Protein AF-A0A5C1A9V5-F1 (afdb_monomer_lite)

Foldseek 3Di:
DVVVPPPPPDFDFDWFDDDDPDDTDGDTDDDPVDDDDDPVNVPDPPPVVLLVVLLVLVLVVQVVVVAADALVRSQVVCVVVVVVQDSVSNVVSLVVCVVVQQWDDPPPRRHIHGNPDPDPPPPPPPPPPDDDD

Structure (mmCIF, N/CA/C/O backbone):
data_AF-A0A5C1A9V5-F1
#
_entry.id   AF-A0A5C1A9V5-F1
#
loop_
_atom_site.group_PDB
_atom_site.id
_atom_site.type_symbol
_atom_site.label_atom_id
_atom_site.label_alt_id
_atom_site.label_comp_id
_atom_site.label_asym_id
_atom_site.label_entity_id
_atom_site.label_seq_id
_atom_site.pdbx_PDB_ins_code
_atom_site.Cartn_x
_atom_site.Cartn_y
_atom_site.Cartn_z
_atom_site.occupancy
_atom_site.B_iso_or_equiv
_atom_site.auth_seq_id
_atom_site.auth_comp_id
_atom_site.auth_asym_id
_atom_site.auth_atom_id
_atom_site.pdbx_PDB_model_num
ATOM 1 N N . MET A 1 1 ? 16.984 -3.373 -49.150 1.00 44.44 1 MET A N 1
ATOM 2 C CA . MET A 1 1 ? 17.222 -3.243 -47.691 1.00 44.44 1 MET A CA 1
ATOM 3 C C . MET A 1 1 ? 15.982 -3.484 -46.823 1.00 44.44 1 MET A C 1
ATOM 5 O O . MET A 1 1 ? 16.121 -4.151 -45.812 1.00 44.44 1 MET A O 1
ATOM 9 N N . LEU A 1 2 ? 14.775 -3.037 -47.203 1.00 44.12 2 LEU A N 1
ATOM 10 C CA . LEU A 1 2 ? 13.548 -3.182 -46.385 1.00 44.12 2 LEU A CA 1
ATOM 11 C C . LEU A 1 2 ? 13.040 -4.624 -46.148 1.00 44.12 2 LEU A C 1
ATOM 13 O O . LEU A 1 2 ? 12.270 -4.846 -45.222 1.00 44.12 2 LEU A O 1
ATOM 17 N N . ARG A 1 3 ? 13.478 -5.616 -46.938 1.00 44.88 3 ARG A N 1
ATOM 18 C CA . ARG A 1 3 ? 13.058 -7.028 -46.792 1.00 44.88 3 ARG A CA 1
ATOM 19 C C . ARG A 1 3 ? 13.821 -7.827 -45.726 1.00 44.88 3 ARG A C 1
ATOM 21 O O . ARG A 1 3 ? 13.412 -8.933 -45.408 1.00 44.88 3 ARG A O 1
ATOM 28 N N . LEU A 1 4 ? 14.908 -7.289 -45.170 1.00 48.91 4 LEU A N 1
ATOM 29 C CA . LEU A 1 4 ? 15.732 -8.006 -44.182 1.00 48.91 4 LEU A CA 1
ATOM 30 C C . LEU A 1 4 ? 15.215 -7.866 -42.739 1.00 48.91 4 LEU A C 1
ATOM 32 O O . LEU A 1 4 ? 15.639 -8.610 -41.864 1.00 48.91 4 LEU A O 1
ATOM 36 N N . LEU A 1 5 ? 14.282 -6.943 -42.490 1.00 50.50 5 LEU A N 1
ATOM 37 C CA . LEU A 1 5 ? 13.760 -6.651 -41.149 1.00 50.50 5 LEU A CA 1
ATOM 38 C C . LEU A 1 5 ? 12.467 -7.414 -40.817 1.00 50.50 5 LEU A C 1
ATOM 40 O O . LEU A 1 5 ? 12.053 -7.443 -39.663 1.00 50.50 5 LEU A O 1
ATOM 44 N N . SER A 1 6 ? 11.839 -8.056 -41.806 1.00 47.34 6 SER A N 1
ATOM 45 C CA . SER A 1 6 ? 10.556 -8.760 -41.659 1.00 47.34 6 SER A CA 1
ATOM 46 C C . SER A 1 6 ? 10.665 -10.083 -40.890 1.00 47.34 6 SER A C 1
ATOM 48 O O . SER A 1 6 ? 9.653 -10.607 -40.440 1.00 47.34 6 SER A O 1
ATOM 50 N N . GLY A 1 7 ? 11.876 -10.638 -40.772 1.00 44.59 7 GLY A N 1
ATOM 51 C CA . GLY A 1 7 ? 12.131 -11.934 -40.131 1.00 44.59 7 GLY A CA 1
ATOM 52 C C . GLY A 1 7 ? 12.490 -11.858 -38.645 1.00 44.59 7 GLY A C 1
ATOM 53 O O . GLY A 1 7 ? 12.609 -12.893 -37.995 1.00 44.59 7 GLY A O 1
ATOM 54 N N . LEU A 1 8 ? 12.671 -10.658 -38.086 1.00 50.28 8 LEU A N 1
ATOM 55 C CA . LEU A 1 8 ? 13.048 -10.486 -36.683 1.00 50.28 8 LEU A CA 1
ATOM 56 C C . LEU A 1 8 ? 11.784 -10.398 -35.827 1.00 50.28 8 LEU A C 1
ATOM 58 O O . LEU A 1 8 ? 11.279 -9.323 -35.511 1.00 50.28 8 LEU A O 1
ATOM 62 N N . ALA A 1 9 ? 11.256 -11.568 -35.472 1.00 45.00 9 ALA A N 1
ATOM 63 C CA . ALA A 1 9 ? 10.195 -11.718 -34.487 1.00 45.00 9 ALA A CA 1
ATOM 64 C C . ALA A 1 9 ? 10.711 -11.299 -33.098 1.00 45.00 9 ALA A C 1
ATOM 66 O O . ALA A 1 9 ? 11.186 -12.110 -32.309 1.00 45.00 9 ALA A O 1
ATOM 67 N N . GLY A 1 10 ? 10.651 -10.001 -32.813 1.00 54.34 10 GLY A N 1
ATOM 68 C CA . GLY A 1 10 ? 11.041 -9.431 -31.530 1.00 54.34 10 GLY A CA 1
ATOM 69 C C . GLY A 1 10 ? 11.417 -7.965 -31.676 1.00 54.34 10 GLY A C 1
ATOM 70 O O . GLY A 1 10 ? 12.188 -7.602 -32.559 1.00 54.34 10 GLY A O 1
ATOM 71 N N . ALA A 1 11 ? 10.865 -7.114 -30.808 1.00 52.19 11 ALA A N 1
ATOM 72 C CA . ALA A 1 11 ? 11.215 -5.700 -30.740 1.00 52.19 11 ALA A CA 1
ATOM 73 C C . ALA A 1 11 ? 12.696 -5.561 -30.359 1.00 52.19 11 ALA A C 1
ATOM 75 O O . ALA A 1 11 ? 13.049 -5.597 -29.181 1.00 52.19 11 ALA A O 1
ATOM 76 N N . LEU A 1 12 ? 13.571 -5.449 -31.355 1.00 54.59 12 LEU A N 1
ATOM 77 C CA . LEU A 1 12 ? 14.993 -5.235 -31.138 1.00 54.59 12 LEU A CA 1
ATOM 78 C C . LEU A 1 12 ? 15.253 -3.731 -30.997 1.00 54.59 12 LEU A C 1
ATOM 80 O O . LEU A 1 12 ? 14.998 -2.976 -31.937 1.00 54.59 12 LEU A O 1
ATOM 84 N N . PRO A 1 13 ? 15.759 -3.262 -29.843 1.00 52.56 13 PRO A N 1
ATOM 85 C CA . PRO A 1 13 ? 16.211 -1.888 -29.710 1.00 52.56 13 PRO A CA 1
ATOM 86 C C . PRO A 1 13 ? 17.534 -1.734 -30.469 1.00 52.56 13 PRO A C 1
ATOM 88 O O . PRO A 1 13 ? 18.599 -2.089 -29.967 1.00 52.56 13 PRO A O 1
ATOM 91 N N . LEU A 1 14 ? 17.473 -1.210 -31.689 1.00 49.94 14 LEU A N 1
ATOM 92 C CA . LEU A 1 14 ? 18.647 -0.998 -32.529 1.00 49.94 14 LEU A CA 1
ATOM 93 C C . LEU A 1 14 ? 19.318 0.323 -32.126 1.00 49.94 14 LEU A C 1
ATOM 95 O O . LEU A 1 14 ? 18.855 1.390 -32.512 1.00 49.94 14 LEU A O 1
ATOM 99 N N . ARG A 1 15 ? 20.360 0.264 -31.282 1.00 51.84 15 ARG A N 1
ATOM 100 C CA . ARG A 1 15 ? 21.122 1.440 -30.818 1.00 51.84 15 ARG A CA 1
ATOM 101 C C . ARG A 1 15 ? 22.217 1.809 -31.812 1.00 51.84 15 ARG A C 1
ATOM 103 O O . ARG A 1 15 ? 23.056 0.975 -32.123 1.00 51.84 15 ARG A O 1
ATOM 110 N N . VAL A 1 16 ? 22.237 3.069 -32.238 1.00 47.53 16 VAL A N 1
ATOM 111 C CA . VAL A 1 16 ? 23.344 3.661 -32.998 1.00 47.53 16 VAL A CA 1
ATOM 112 C C . VAL A 1 16 ? 24.018 4.697 -32.102 1.00 47.53 16 VAL A C 1
ATOM 114 O O . VAL A 1 16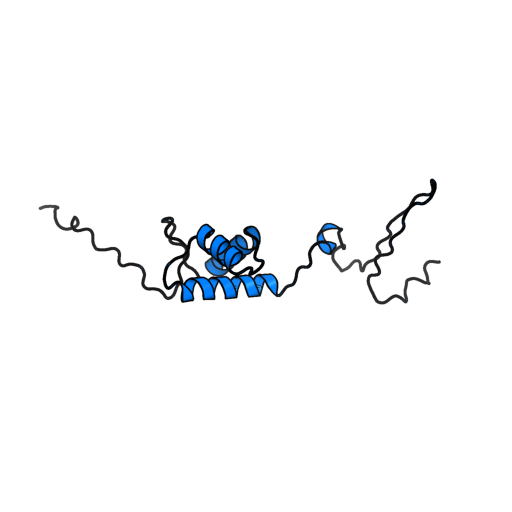 ? 23.331 5.456 -31.415 1.00 47.53 16 VAL A O 1
ATOM 117 N N . THR A 1 17 ? 25.348 4.713 -32.089 1.00 48.00 17 THR A N 1
ATOM 118 C CA . THR A 1 17 ? 26.197 5.680 -31.373 1.00 48.00 17 THR A CA 1
ATOM 119 C C . THR A 1 17 ? 27.173 6.327 -32.349 1.00 48.00 17 THR A C 1
ATOM 121 O O . THR A 1 17 ? 27.632 5.661 -33.273 1.00 48.00 17 THR A O 1
ATOM 124 N N . ASP A 1 18 ? 27.426 7.624 -32.163 1.00 43.53 18 ASP A N 1
ATOM 125 C CA . ASP A 1 18 ? 28.235 8.473 -33.049 1.00 43.53 18 ASP A CA 1
ATOM 126 C C . ASP A 1 18 ? 29.714 8.292 -32.695 1.00 43.53 18 ASP A C 1
ATOM 128 O O . ASP A 1 18 ? 30.065 8.229 -31.514 1.00 43.53 18 ASP A O 1
ATOM 132 N N .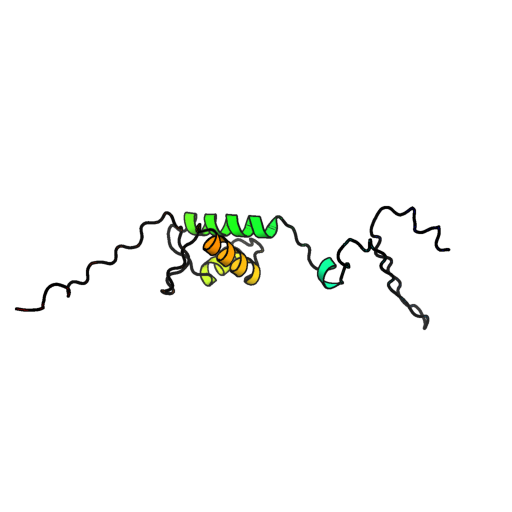 ALA A 1 19 ? 30.556 8.187 -33.716 1.00 48.78 19 ALA A N 1
ATOM 133 C CA . ALA A 1 19 ? 32.003 8.237 -33.609 1.00 48.78 19 ALA A CA 1
ATOM 134 C C . ALA A 1 19 ? 32.503 9.161 -34.727 1.00 48.78 19 ALA A C 1
ATOM 136 O O . ALA A 1 19 ? 32.281 8.891 -35.909 1.00 48.78 19 ALA A O 1
ATOM 137 N N . ASP A 1 20 ? 33.164 10.248 -34.330 1.00 50.19 20 ASP A N 1
ATOM 138 C CA . ASP A 1 20 ? 33.877 11.180 -35.209 1.00 50.19 20 ASP A CA 1
ATOM 139 C C . ASP A 1 20 ? 33.025 11.883 -36.287 1.00 50.19 20 ASP A C 1
ATOM 141 O O . ASP A 1 20 ? 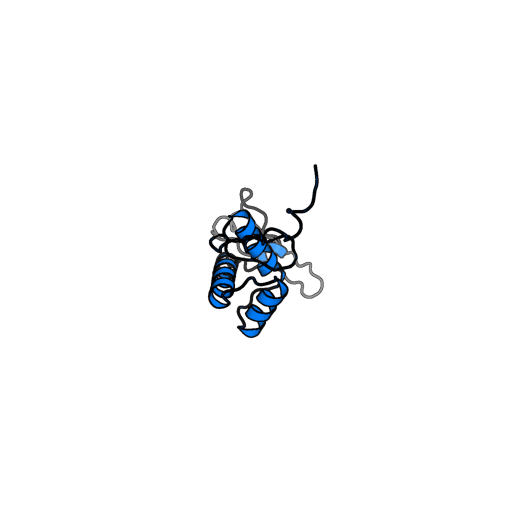33.363 11.902 -37.473 1.00 50.19 20 ASP A O 1
ATOM 145 N N . GLY A 1 21 ? 31.928 12.527 -35.870 1.00 57.25 21 GLY A N 1
ATOM 146 C CA . GLY A 1 21 ? 31.210 13.506 -36.698 1.00 57.25 21 GLY A CA 1
ATOM 147 C C . GLY A 1 21 ? 30.239 12.897 -37.712 1.00 57.25 21 GLY A C 1
ATOM 148 O O . GLY A 1 21 ? 29.956 13.513 -38.743 1.00 57.25 21 GLY A O 1
ATOM 149 N N . LYS A 1 22 ? 29.713 11.697 -37.437 1.00 57.62 22 LYS A N 1
ATOM 150 C CA . LYS A 1 22 ? 28.734 11.008 -38.287 1.00 57.62 22 LYS A CA 1
ATOM 151 C C . LYS A 1 22 ? 27.521 10.606 -37.451 1.00 57.62 22 LYS A C 1
ATOM 153 O O . LYS A 1 22 ? 27.573 9.682 -36.649 1.00 57.62 22 LYS A O 1
ATOM 158 N N . LEU A 1 23 ? 26.407 11.294 -37.708 1.00 52.28 23 LEU A N 1
ATOM 159 C CA . LEU A 1 23 ? 25.110 11.152 -37.040 1.00 52.28 23 LEU A CA 1
ATOM 160 C C . LEU A 1 23 ? 24.780 9.711 -36.616 1.00 52.28 23 LEU A C 1
ATOM 162 O O . LEU A 1 23 ? 24.640 8.813 -37.449 1.00 52.28 23 LEU A O 1
ATOM 166 N N . ALA A 1 24 ? 24.503 9.534 -35.328 1.00 56.97 24 ALA A N 1
ATOM 167 C CA . ALA A 1 24 ? 23.900 8.319 -34.812 1.00 56.97 24 ALA A CA 1
ATOM 168 C C . ALA A 1 24 ? 22.398 8.476 -34.581 1.00 56.97 24 ALA A C 1
ATOM 170 O O . ALA A 1 24 ? 21.958 9.342 -33.827 1.00 56.97 24 ALA A O 1
ATOM 171 N N . CYS A 1 25 ? 21.601 7.612 -35.211 1.00 49.34 25 CYS A N 1
ATOM 172 C CA . CYS A 1 25 ? 20.145 7.612 -35.090 1.00 49.34 25 CYS A CA 1
ATOM 173 C C . CYS A 1 25 ? 19.624 6.311 -34.459 1.00 49.34 25 CYS A C 1
ATOM 175 O O . CYS A 1 25 ? 19.885 5.215 -34.939 1.00 49.34 25 CYS A O 1
ATOM 177 N N . LEU A 1 26 ? 18.841 6.426 -33.382 1.00 59.31 26 LEU A N 1
ATOM 178 C CA . LEU A 1 26 ? 18.115 5.298 -32.795 1.00 59.31 26 LEU A CA 1
ATOM 179 C C . LEU A 1 26 ? 16.824 5.060 -33.592 1.00 59.31 26 LEU A C 1
ATOM 181 O O . LEU A 1 26 ? 15.853 5.796 -33.415 1.00 59.31 26 LEU A O 1
ATOM 185 N N . ILE A 1 27 ? 16.789 4.021 -34.428 1.00 67.06 27 ILE A N 1
ATOM 186 C CA . ILE A 1 27 ? 15.569 3.619 -35.142 1.00 67.06 27 ILE A CA 1
ATOM 187 C C . ILE A 1 27 ? 14.897 2.497 -34.355 1.00 67.06 27 ILE A C 1
ATOM 189 O O . ILE A 1 27 ? 15.405 1.382 -34.261 1.00 67.06 27 ILE A O 1
ATOM 193 N N . GLN A 1 28 ? 13.736 2.802 -33.781 1.00 65.25 28 GLN A N 1
ATOM 194 C CA . GLN A 1 28 ? 12.880 1.813 -33.137 1.00 65.25 28 GLN A CA 1
ATOM 195 C C . GLN A 1 28 ? 11.762 1.435 -34.104 1.00 65.25 28 GLN A C 1
ATOM 197 O O . GLN A 1 28 ? 11.051 2.305 -34.598 1.00 65.25 28 GLN A O 1
ATOM 202 N N . VAL A 1 29 ? 11.608 0.138 -34.359 1.00 71.88 29 VAL A N 1
ATOM 203 C CA . VAL A 1 29 ? 10.511 -0.414 -35.160 1.00 71.88 29 VAL A CA 1
ATOM 204 C C . VAL A 1 29 ? 9.619 -1.223 -34.227 1.00 71.88 29 VAL A C 1
ATOM 206 O O . VAL A 1 29 ? 10.107 -2.070 -33.478 1.00 71.88 29 VAL A O 1
ATOM 209 N N . TRP A 1 30 ? 8.317 -0.952 -34.241 1.00 72.00 30 TRP A N 1
ATOM 210 C CA . TRP A 1 30 ? 7.327 -1.701 -33.471 1.00 72.00 30 TRP A CA 1
ATOM 211 C C . TRP A 1 30 ? 6.012 -1.816 -34.249 1.00 72.00 30 TRP A C 1
ATOM 213 O O . TRP A 1 30 ? 5.775 -1.098 -35.218 1.00 72.00 30 TRP A O 1
ATOM 223 N N . ASP A 1 31 ? 5.170 -2.749 -33.817 1.00 70.31 31 ASP A N 1
ATOM 224 C CA . ASP A 1 31 ? 3.839 -2.991 -34.375 1.00 70.31 31 ASP A CA 1
ATOM 225 C C . ASP A 1 31 ? 2.911 -1.786 -34.134 1.00 70.31 31 ASP A C 1
ATOM 227 O O . ASP A 1 31 ? 2.752 -1.353 -32.992 1.00 70.31 31 ASP A O 1
ATOM 231 N N . ALA A 1 32 ? 2.268 -1.272 -35.188 1.00 71.81 32 ALA A N 1
ATOM 232 C CA . ALA A 1 32 ? 1.389 -0.100 -35.128 1.00 71.81 32 ALA A CA 1
ATOM 233 C C . ALA A 1 32 ? 0.161 -0.283 -34.217 1.00 71.81 32 ALA A C 1
ATOM 235 O O . ALA A 1 32 ? -0.391 0.696 -33.719 1.00 71.81 32 ALA A O 1
ATOM 236 N N . THR A 1 33 ? -0.256 -1.526 -33.967 1.00 76.25 33 THR A N 1
ATOM 237 C CA . THR A 1 33 ? -1.356 -1.850 -33.045 1.00 76.25 33 THR A CA 1
ATOM 238 C C . THR A 1 33 ? -0.927 -1.817 -31.576 1.00 76.25 33 THR A C 1
ATOM 240 O O . THR A 1 33 ? -1.767 -1.861 -30.676 1.00 76.25 33 THR A O 1
ATOM 243 N N . ARG A 1 34 ? 0.383 -1.731 -31.307 1.00 62.41 34 ARG A N 1
ATOM 244 C CA . ARG A 1 34 ? 0.955 -1.722 -29.960 1.00 62.41 34 ARG A CA 1
ATOM 245 C C . ARG A 1 34 ? 1.404 -0.313 -29.567 1.00 62.41 34 ARG A C 1
ATOM 247 O O . ARG A 1 34 ? 1.881 0.455 -30.402 1.00 62.41 34 ARG A O 1
ATOM 254 N N . PRO A 1 35 ? 1.294 0.045 -28.276 1.00 65.44 35 PRO A N 1
ATOM 255 C CA . PRO A 1 35 ? 1.738 1.347 -27.802 1.00 65.44 35 PRO A CA 1
ATOM 256 C C . PRO A 1 35 ? 3.247 1.524 -28.013 1.00 65.44 35 PRO A C 1
ATOM 258 O O . PRO A 1 35 ? 4.035 0.623 -27.723 1.00 65.44 35 PRO A O 1
ATOM 261 N N . MET A 1 36 ? 3.635 2.715 -28.475 1.00 71.50 36 MET A N 1
ATOM 262 C CA . MET A 1 36 ? 5.026 3.078 -28.745 1.00 71.50 36 MET A CA 1
ATOM 263 C C . MET A 1 36 ? 5.926 2.858 -27.514 1.00 71.50 36 MET A C 1
ATOM 265 O O . MET A 1 36 ? 5.624 3.384 -26.433 1.00 71.50 36 MET A O 1
ATOM 269 N N . PRO A 1 37 ? 7.059 2.143 -27.655 1.00 65.19 37 PRO A N 1
ATOM 270 C CA . PRO A 1 37 ? 8.046 2.005 -26.597 1.00 65.19 37 PRO A CA 1
ATOM 271 C C . PRO A 1 37 ? 8.779 3.339 -26.400 1.00 65.19 37 PRO A C 1
ATOM 273 O O . PRO A 1 37 ? 9.739 3.678 -27.084 1.00 65.19 37 PRO A O 1
ATOM 276 N N . THR A 1 38 ? 8.306 4.143 -25.451 1.00 65.88 38 THR A N 1
ATOM 277 C CA . THR A 1 38 ? 8.984 5.379 -25.046 1.00 65.88 38 THR A CA 1
ATOM 278 C C . THR A 1 38 ? 10.138 5.076 -24.086 1.00 65.88 38 THR A C 1
ATOM 280 O O . THR A 1 38 ? 10.099 4.111 -23.319 1.00 65.88 38 THR A O 1
ATOM 283 N N . ALA A 1 39 ? 11.169 5.928 -24.054 1.00 56.31 39 ALA A N 1
ATOM 284 C CA . ALA A 1 39 ? 12.306 5.777 -23.132 1.00 56.31 39 ALA A CA 1
ATOM 285 C C . ALA A 1 39 ? 11.878 5.711 -21.646 1.00 56.31 39 ALA A C 1
ATOM 287 O O . ALA A 1 39 ? 12.534 5.073 -20.821 1.00 56.31 39 ALA A O 1
ATOM 288 N N . SER A 1 40 ? 10.744 6.326 -21.302 1.00 52.44 40 SER A N 1
ATOM 289 C CA . SER A 1 40 ? 10.116 6.265 -19.979 1.00 52.44 40 SER A CA 1
ATOM 290 C C . SER A 1 40 ? 9.377 4.945 -19.705 1.00 52.44 40 SER A C 1
ATOM 292 O O . SER A 1 40 ? 9.228 4.572 -18.538 1.00 52.44 40 SER A O 1
ATOM 294 N N . ALA A 1 41 ? 8.961 4.206 -20.739 1.00 53.62 41 ALA A N 1
ATOM 295 C CA . ALA A 1 41 ? 8.434 2.848 -20.616 1.00 53.62 41 ALA A CA 1
ATOM 296 C C . ALA A 1 41 ? 9.553 1.820 -20.375 1.00 53.62 41 ALA A C 1
ATOM 298 O O . ALA A 1 41 ? 9.394 0.961 -19.513 1.00 53.62 41 ALA A O 1
ATOM 299 N N . ALA A 1 42 ? 10.703 1.960 -21.047 1.00 52.69 42 ALA A N 1
ATOM 300 C CA . ALA A 1 42 ? 11.845 1.048 -20.906 1.00 52.69 42 ALA A CA 1
ATOM 301 C C . ALA A 1 42 ? 12.582 1.172 -19.555 1.00 52.69 42 ALA A C 1
ATOM 303 O O . ALA A 1 42 ? 13.104 0.188 -19.040 1.00 52.69 42 ALA A O 1
ATOM 304 N N . ARG A 1 43 ? 12.602 2.366 -18.937 1.00 50.91 43 ARG A N 1
ATOM 305 C CA . ARG A 1 43 ? 13.211 2.582 -17.604 1.00 50.91 43 ARG A CA 1
ATOM 306 C C . ARG A 1 43 ? 12.335 2.153 -16.431 1.00 50.91 43 ARG A C 1
ATOM 308 O O . ARG A 1 43 ? 12.783 2.204 -15.289 1.00 50.91 43 ARG A O 1
ATOM 315 N N . ARG A 1 44 ? 11.085 1.758 -16.674 1.00 50.44 44 ARG A N 1
ATOM 316 C CA . ARG A 1 44 ? 10.273 1.105 -15.652 1.00 50.44 44 ARG A CA 1
ATOM 317 C C . ARG A 1 44 ? 10.392 -0.397 -15.863 1.00 50.44 44 ARG A C 1
ATOM 319 O O . ARG A 1 44 ? 9.646 -0.923 -16.688 1.00 50.44 44 ARG A O 1
ATOM 326 N N . PRO A 1 45 ? 11.176 -1.123 -15.050 1.00 49.06 45 PRO A N 1
ATOM 327 C CA . PRO A 1 45 ? 10.737 -2.450 -14.671 1.00 49.06 45 PRO A CA 1
ATOM 328 C C . PRO A 1 45 ? 9.412 -2.247 -13.925 1.00 49.06 45 PRO A C 1
ATOM 330 O O . PRO A 1 45 ? 9.356 -2.077 -12.710 1.00 49.06 45 PRO A O 1
ATOM 333 N N . ARG A 1 46 ? 8.300 -2.174 -14.666 1.00 50.62 46 ARG A N 1
ATOM 334 C CA . ARG A 1 46 ? 7.005 -2.517 -14.099 1.00 50.62 46 ARG A CA 1
ATOM 335 C C . ARG A 1 46 ? 7.109 -4.010 -13.868 1.00 50.62 46 ARG A C 1
ATOM 337 O O . ARG A 1 46 ? 6.727 -4.773 -14.737 1.00 50.62 46 ARG A O 1
ATOM 344 N N . SER A 1 47 ? 7.660 -4.417 -12.733 1.00 49.81 47 SER A N 1
ATOM 345 C CA . SER A 1 47 ? 7.411 -5.753 -12.222 1.00 49.81 47 SER A CA 1
ATOM 346 C C . SER A 1 47 ? 5.935 -5.752 -11.825 1.00 49.81 47 SER A C 1
ATOM 348 O O . SER A 1 47 ? 5.598 -5.112 -10.823 1.00 49.81 47 SER A O 1
ATOM 350 N N . PRO A 1 48 ? 5.020 -6.381 -12.591 1.00 47.38 48 PRO A N 1
ATOM 351 C CA . PRO A 1 48 ? 3.602 -6.420 -12.231 1.00 47.38 48 PRO A CA 1
ATOM 352 C C . PRO A 1 48 ? 3.383 -6.995 -10.817 1.00 47.38 48 PRO A C 1
ATOM 354 O O . PRO A 1 48 ? 2.416 -6.630 -10.152 1.00 47.38 48 PRO A O 1
ATOM 357 N N . GLY A 1 49 ? 4.340 -7.779 -10.304 1.00 53.50 49 GLY A N 1
ATOM 358 C CA . GLY A 1 49 ? 4.349 -8.306 -8.939 1.00 53.50 49 GLY A CA 1
ATOM 359 C C . GLY A 1 49 ? 4.662 -7.301 -7.821 1.00 53.50 49 GLY A C 1
ATOM 360 O O . GLY A 1 49 ? 4.212 -7.513 -6.701 1.00 53.50 49 GLY A O 1
ATOM 361 N N . GLN A 1 50 ? 5.352 -6.179 -8.073 1.00 62.06 50 GLN A N 1
ATOM 362 C CA . GLN A 1 50 ? 5.733 -5.262 -6.980 1.00 62.06 50 GLN A CA 1
ATOM 363 C C . GLN A 1 50 ? 4.532 -4.528 -6.370 1.00 62.06 50 GLN A C 1
ATOM 365 O O . GLN A 1 50 ? 4.508 -4.263 -5.170 1.00 62.06 50 GLN A O 1
ATOM 370 N N . ARG A 1 51 ? 3.507 -4.218 -7.175 1.00 61.28 51 ARG A N 1
ATOM 371 C CA . ARG A 1 51 ? 2.293 -3.549 -6.676 1.00 61.28 51 ARG A CA 1
ATOM 372 C C . ARG A 1 51 ? 1.389 -4.510 -5.906 1.00 61.28 51 ARG A C 1
ATOM 374 O O . ARG A 1 51 ? 0.843 -4.108 -4.885 1.00 61.28 51 ARG A O 1
ATOM 381 N N . ALA A 1 52 ? 1.232 -5.743 -6.389 1.00 66.88 52 ALA A N 1
ATOM 382 C CA . ALA A 1 52 ? 0.495 -6.783 -5.673 1.00 66.88 52 ALA A CA 1
ATOM 383 C C . ALA A 1 52 ? 1.195 -7.135 -4.349 1.00 66.88 52 ALA A C 1
ATOM 385 O O . ALA A 1 52 ? 0.538 -7.158 -3.312 1.00 66.88 52 ALA A O 1
ATOM 386 N N . GLY A 1 53 ? 2.530 -7.259 -4.368 1.00 82.19 53 GLY A N 1
ATOM 387 C CA . GLY A 1 53 ? 3.347 -7.438 -3.165 1.00 82.19 53 GLY A CA 1
ATOM 388 C C . GLY A 1 53 ? 3.158 -6.303 -2.158 1.00 82.19 53 GLY A C 1
ATOM 389 O O . GLY A 1 53 ? 2.832 -6.559 -1.008 1.00 82.19 53 GLY A O 1
ATOM 390 N N . CYS A 1 54 ? 3.209 -5.043 -2.610 1.00 86.75 54 CYS A N 1
ATOM 391 C CA . CYS A 1 54 ? 3.013 -3.887 -1.728 1.00 86.75 54 CYS A CA 1
ATOM 392 C C . CYS A 1 54 ? 1.639 -3.880 -1.034 1.00 86.75 54 CYS A C 1
ATOM 394 O O . CYS A 1 54 ? 1.550 -3.503 0.130 1.00 86.75 54 CYS A O 1
ATOM 396 N N . LYS A 1 55 ? 0.562 -4.305 -1.712 1.00 89.75 55 LYS A N 1
ATOM 397 C CA . LYS A 1 55 ? -0.765 -4.414 -1.079 1.00 89.75 55 LYS A CA 1
ATOM 398 C C . LYS A 1 55 ? -0.784 -5.479 0.016 1.00 89.75 55 LYS A C 1
ATOM 400 O O . LYS A 1 55 ? -1.237 -5.188 1.120 1.00 89.75 55 LYS A O 1
ATOM 405 N N . GLY A 1 56 ? -0.269 -6.673 -0.283 1.00 89.19 56 GLY A N 1
ATOM 406 C CA . GLY A 1 56 ? -0.174 -7.767 0.686 1.00 89.19 56 GLY A CA 1
ATOM 407 C C . GLY A 1 56 ? 0.664 -7.377 1.902 1.00 89.19 56 GLY A C 1
ATOM 408 O O . GLY A 1 56 ? 0.218 -7.547 3.033 1.00 89.19 56 GLY A O 1
ATOM 40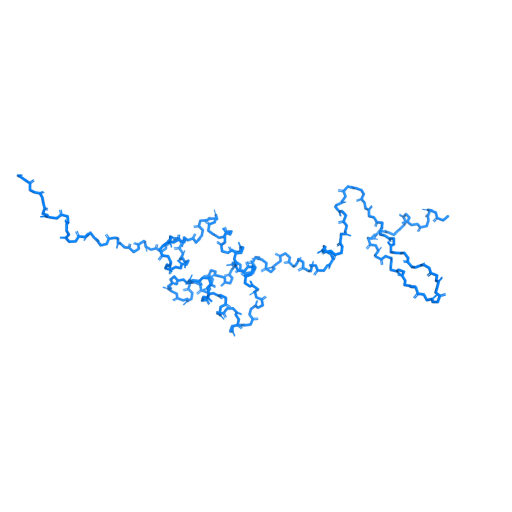9 N N . ASP A 1 57 ? 1.812 -6.741 1.668 1.00 90.12 57 ASP A N 1
ATOM 410 C CA . ASP A 1 57 ? 2.694 -6.255 2.729 1.00 90.12 57 ASP A CA 1
ATOM 411 C C . ASP A 1 57 ? 2.019 -5.207 3.621 1.00 90.12 57 ASP A C 1
ATOM 413 O O . ASP A 1 57 ? 2.261 -5.183 4.825 1.00 90.12 57 ASP A O 1
ATOM 417 N N . ILE A 1 58 ? 1.173 -4.332 3.060 1.00 91.00 58 ILE A N 1
ATOM 418 C CA . ILE A 1 58 ? 0.434 -3.331 3.847 1.00 91.00 58 ILE A CA 1
ATOM 419 C C . ILE A 1 58 ? -0.588 -4.016 4.751 1.00 91.00 58 ILE A C 1
ATOM 421 O O . ILE A 1 58 ? -0.692 -3.661 5.924 1.00 91.00 58 ILE A O 1
ATOM 425 N N . LEU A 1 59 ? -1.340 -4.983 4.222 1.00 91.81 59 LEU A N 1
ATOM 426 C CA . LEU A 1 59 ? -2.332 -5.717 5.006 1.00 91.81 59 LEU A CA 1
ATOM 427 C C . LEU A 1 59 ? -1.665 -6.528 6.117 1.00 91.81 59 LEU A C 1
ATOM 429 O O . LEU A 1 59 ? -2.140 -6.485 7.248 1.00 91.81 59 LEU A O 1
ATOM 433 N N . ALA A 1 60 ? -0.553 -7.205 5.816 1.00 90.69 60 ALA A N 1
ATOM 434 C CA . ALA A 1 60 ? 0.252 -7.907 6.811 1.00 90.69 60 ALA A CA 1
ATOM 435 C C . ALA A 1 60 ? 0.742 -6.941 7.898 1.00 90.69 60 ALA A C 1
ATOM 437 O O . ALA A 1 60 ? 0.438 -7.141 9.064 1.00 90.69 60 ALA A O 1
ATOM 438 N N . ALA A 1 61 ? 1.356 -5.815 7.521 1.00 90.69 61 ALA A N 1
ATOM 439 C CA . ALA A 1 61 ? 1.854 -4.836 8.486 1.00 90.69 61 ALA A CA 1
ATOM 440 C C . ALA A 1 61 ? 0.755 -4.261 9.399 1.00 90.69 61 ALA A C 1
ATOM 442 O O . ALA A 1 61 ? 0.999 -4.023 10.580 1.00 90.69 61 ALA A O 1
ATOM 443 N N . ILE A 1 62 ? -0.454 -4.016 8.878 1.00 90.38 62 ILE A N 1
ATOM 444 C CA . ILE A 1 62 ? -1.577 -3.521 9.692 1.00 90.38 62 ILE A CA 1
ATOM 445 C C . ILE A 1 62 ? -2.124 -4.629 10.605 1.00 90.38 62 ILE A C 1
ATOM 447 O O . ILE A 1 62 ? -2.441 -4.342 11.761 1.00 90.38 62 ILE A O 1
ATOM 451 N N . ARG A 1 63 ? -2.209 -5.877 10.122 1.00 89.81 63 ARG A N 1
ATOM 452 C CA . ARG A 1 63 ? -2.613 -7.038 10.934 1.00 89.81 63 ARG A CA 1
ATOM 453 C C . ARG A 1 63 ? -1.624 -7.294 12.064 1.00 89.81 63 ARG A C 1
ATOM 455 O O . ARG A 1 63 ? -2.041 -7.334 13.216 1.00 89.81 63 ARG A O 1
ATOM 462 N N . ASP A 1 64 ? -0.338 -7.367 11.743 1.00 90.12 64 ASP A N 1
ATOM 463 C CA . ASP A 1 64 ? 0.744 -7.626 12.694 1.00 90.12 64 ASP A CA 1
ATOM 464 C C . ASP A 1 64 ? 0.841 -6.519 13.747 1.00 90.12 64 ASP A C 1
ATOM 466 O O . ASP A 1 64 ? 1.078 -6.778 14.925 1.00 90.12 64 ASP A O 1
ATOM 470 N N . ALA A 1 65 ? 0.604 -5.264 13.350 1.00 88.62 65 ALA A N 1
ATOM 471 C CA . ALA A 1 65 ? 0.585 -4.150 14.286 1.00 88.62 65 ALA A CA 1
ATOM 472 C C . ALA A 1 65 ? -0.638 -4.157 15.219 1.00 88.62 65 ALA A C 1
ATOM 474 O O . ALA A 1 65 ? -0.605 -3.465 16.240 1.00 88.62 65 ALA A O 1
ATOM 475 N N . GLY A 1 66 ? -1.731 -4.841 14.853 1.00 86.12 66 GLY A N 1
ATOM 476 C CA . GLY A 1 66 ? -2.981 -4.895 15.623 1.00 86.12 66 GLY A CA 1
ATOM 477 C C . GLY A 1 66 ? -3.638 -3.530 15.878 1.00 86.12 66 GLY A C 1
ATOM 478 O O . GLY A 1 66 ? -4.534 -3.411 16.710 1.00 86.12 66 GLY A O 1
ATOM 479 N N . ARG A 1 67 ? -3.180 -2.470 15.199 1.00 87.06 67 ARG A N 1
ATOM 480 C CA . ARG A 1 67 ? -3.653 -1.092 15.374 1.00 87.06 67 ARG A CA 1
ATOM 481 C C . ARG A 1 67 ? -3.621 -0.309 14.061 1.00 87.06 67 ARG A C 1
ATOM 483 O O . ARG A 1 67 ? -2.856 -0.659 13.162 1.00 87.06 67 ARG A O 1
ATOM 490 N N . PRO A 1 68 ? -4.406 0.777 13.940 1.00 89.88 68 PRO A N 1
ATOM 491 C CA . PRO A 1 68 ? -4.376 1.614 12.750 1.00 89.88 68 PRO A CA 1
ATOM 492 C C . PRO A 1 68 ? -2.983 2.212 12.521 1.00 89.88 68 PRO A C 1
ATOM 494 O O . PRO A 1 68 ? -2.350 2.701 13.460 1.00 89.88 68 PRO A O 1
ATOM 497 N N . LEU A 1 69 ? -2.516 2.207 11.270 1.00 90.31 69 LEU A N 1
ATOM 498 C CA . LEU A 1 69 ? -1.208 2.752 10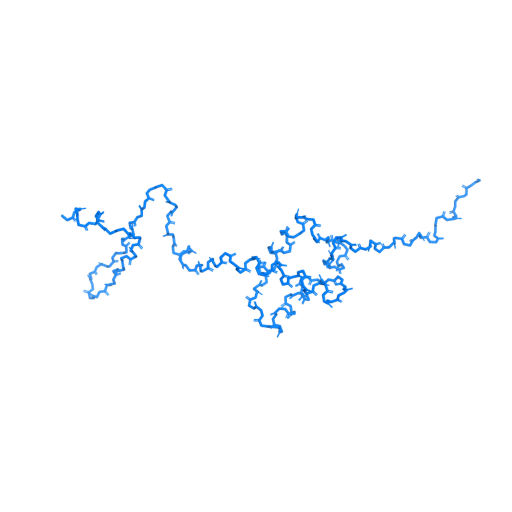.898 1.00 90.31 69 LEU A CA 1
ATOM 499 C C . LEU A 1 69 ? -1.343 3.914 9.919 1.00 90.31 69 LEU A C 1
ATOM 501 O O . LEU A 1 69 ? -2.051 3.862 8.917 1.00 90.31 69 LEU A O 1
ATOM 505 N N . THR A 1 70 ? -0.606 4.988 10.171 1.00 91.12 70 THR A N 1
ATOM 506 C CA . THR A 1 70 ? -0.500 6.112 9.238 1.00 91.12 70 THR A CA 1
ATOM 507 C C . THR A 1 70 ? 0.418 5.769 8.066 1.00 91.12 70 THR A C 1
ATOM 509 O O . THR A 1 70 ? 1.338 4.960 8.179 1.00 91.12 70 THR A O 1
ATOM 512 N N . ARG A 1 71 ? 0.258 6.479 6.940 1.00 90.44 71 ARG A N 1
ATOM 513 C CA . ARG A 1 71 ? 1.161 6.342 5.782 1.00 90.44 71 ARG A CA 1
ATOM 514 C C . ARG A 1 71 ? 2.636 6.509 6.168 1.00 90.44 71 ARG A C 1
ATOM 516 O O . ARG A 1 71 ? 3.480 5.801 5.636 1.00 90.44 71 ARG A O 1
ATOM 523 N N . LYS A 1 72 ? 2.954 7.433 7.084 1.00 89.81 72 LYS A N 1
ATOM 524 C CA . LYS A 1 72 ? 4.333 7.657 7.548 1.00 89.81 72 LYS A CA 1
ATOM 525 C C . LYS A 1 72 ? 4.875 6.446 8.311 1.00 89.81 72 LYS A C 1
ATOM 527 O O . LYS A 1 72 ? 6.013 6.061 8.074 1.00 89.81 72 LYS A O 1
ATOM 532 N N . GLN A 1 73 ? 4.063 5.840 9.178 1.00 91.56 73 GLN A N 1
ATOM 533 C CA . GLN A 1 73 ? 4.445 4.634 9.918 1.00 91.56 73 GLN A CA 1
ATOM 534 C C . GLN A 1 73 ? 4.659 3.444 8.982 1.00 91.56 73 GLN A C 1
ATOM 536 O O . GLN A 1 73 ? 5.674 2.776 9.106 1.00 91.56 73 GLN A O 1
ATOM 541 N N . ILE A 1 74 ? 3.777 3.244 7.999 1.00 90.31 74 ILE A N 1
ATOM 542 C CA . ILE A 1 74 ? 3.914 2.165 7.005 1.00 90.31 74 ILE A CA 1
ATOM 543 C C . ILE A 1 74 ? 5.195 2.343 6.178 1.00 90.31 74 ILE A C 1
ATOM 545 O O . ILE A 1 74 ? 5.964 1.405 6.004 1.00 90.31 74 ILE A O 1
ATOM 549 N N . VAL A 1 75 ? 5.468 3.563 5.701 1.00 90.25 75 VAL A N 1
ATOM 550 C CA . VAL A 1 75 ? 6.698 3.856 4.945 1.00 90.25 75 VAL A CA 1
ATOM 551 C C . VAL A 1 75 ? 7.948 3.652 5.804 1.00 90.25 75 VAL A C 1
ATOM 553 O O . VAL A 1 75 ? 8.947 3.147 5.299 1.00 90.25 75 VAL A O 1
ATOM 556 N N . LYS A 1 76 ? 7.905 4.031 7.088 1.00 91.56 76 LYS A N 1
ATOM 557 C CA . LYS A 1 76 ? 9.011 3.789 8.022 1.00 91.56 76 LYS A CA 1
ATOM 558 C C . LYS A 1 76 ? 9.236 2.287 8.226 1.00 91.56 76 LYS A C 1
ATOM 560 O O . LYS A 1 76 ? 10.352 1.829 8.035 1.00 91.56 76 LYS A O 1
ATOM 565 N N . LEU A 1 77 ? 8.176 1.531 8.501 1.00 89.31 77 LEU A N 1
ATOM 566 C CA . LEU A 1 77 ? 8.226 0.083 8.705 1.00 89.31 77 LEU A CA 1
ATOM 567 C C . LEU A 1 77 ? 8.809 -0.642 7.481 1.00 89.31 77 LEU A C 1
ATOM 569 O O . LEU A 1 77 ? 9.741 -1.422 7.615 1.00 89.31 77 LEU A O 1
ATOM 573 N N . PHE A 1 78 ? 8.379 -0.297 6.265 1.00 90.38 78 PHE A N 1
ATOM 574 C CA . PHE A 1 78 ? 8.942 -0.892 5.044 1.00 90.38 78 PHE A CA 1
ATOM 575 C C . PHE A 1 78 ? 10.386 -0.488 4.755 1.00 90.38 78 PHE A C 1
ATOM 577 O O . PHE A 1 78 ? 11.113 -1.243 4.105 1.00 90.38 78 PHE A O 1
ATOM 584 N N . ARG A 1 79 ? 10.809 0.695 5.207 1.00 87.69 79 ARG A N 1
ATOM 585 C CA . ARG A 1 79 ? 12.212 1.105 5.134 1.00 87.69 79 ARG A CA 1
ATOM 586 C C . ARG A 1 79 ? 13.062 0.282 6.100 1.00 87.69 79 ARG A C 1
ATOM 588 O O . ARG A 1 79 ? 14.114 -0.201 5.688 1.00 87.69 79 ARG A O 1
ATOM 595 N N . ASP A 1 80 ? 12.593 0.117 7.333 1.00 86.75 80 ASP A N 1
ATOM 596 C CA . ASP A 1 80 ? 13.288 -0.626 8.387 1.00 86.75 80 ASP A CA 1
ATOM 597 C C . ASP A 1 80 ? 13.388 -2.122 8.020 1.00 86.75 80 ASP A C 1
ATOM 599 O O . ASP A 1 80 ? 14.454 -2.721 8.128 1.00 86.75 80 ASP A O 1
ATOM 603 N N . GLU A 1 81 ? 12.329 -2.690 7.436 1.00 83.31 81 GLU A N 1
ATOM 604 C CA . GLU A 1 81 ? 12.275 -4.072 6.931 1.00 83.31 81 GLU A CA 1
ATOM 605 C C . GLU A 1 81 ? 12.923 -4.265 5.545 1.00 83.31 81 GLU A C 1
ATOM 607 O O . GLU A 1 81 ? 12.885 -5.358 4.985 1.00 83.31 81 GLU A O 1
ATOM 612 N N . ARG A 1 82 ? 13.497 -3.209 4.950 1.00 81.19 82 ARG A N 1
ATOM 613 C CA . ARG A 1 82 ? 14.115 -3.223 3.608 1.00 81.19 82 ARG A CA 1
ATOM 614 C C . ARG A 1 82 ? 13.215 -3.796 2.495 1.00 81.19 82 ARG A C 1
ATOM 616 O O . ARG A 1 82 ? 13.718 -4.292 1.490 1.00 81.19 82 ARG A O 1
ATOM 623 N N . LYS A 1 83 ? 11.889 -3.642 2.599 1.00 75.12 83 LYS A N 1
ATOM 624 C CA . LYS A 1 83 ? 10.898 -4.169 1.633 1.00 75.12 83 LYS A CA 1
ATOM 625 C C . LYS A 1 83 ? 10.882 -3.460 0.267 1.00 75.12 83 LYS A C 1
ATOM 627 O O . LYS A 1 83 ? 10.080 -3.791 -0.597 1.00 75.12 83 LYS A O 1
ATOM 632 N N . GLY A 1 84 ? 11.747 -2.467 0.042 1.00 78.75 84 GLY A N 1
ATOM 633 C CA . GLY A 1 84 ? 11.938 -1.825 -1.270 1.00 78.75 84 GLY A CA 1
ATOM 634 C C . GLY A 1 84 ? 10.759 -0.981 -1.782 1.00 78.75 84 GLY A C 1
ATOM 635 O O . GLY A 1 84 ? 10.811 -0.460 -2.897 1.00 78.75 84 GLY A O 1
ATOM 636 N N . HIS A 1 85 ? 9.700 -0.799 -0.989 1.00 83.94 85 HIS A N 1
ATOM 637 C CA . HIS A 1 85 ? 8.515 -0.043 -1.399 1.00 83.94 85 HIS A CA 1
ATOM 638 C C . HIS A 1 85 ? 8.712 1.463 -1.235 1.00 83.94 85 HIS A C 1
ATOM 640 O O . HIS A 1 85 ? 8.795 1.991 -0.127 1.00 83.94 85 HIS A O 1
ATOM 646 N N . GLY A 1 86 ? 8.727 2.188 -2.354 1.00 83.81 86 GLY A N 1
ATOM 647 C CA . GLY A 1 86 ? 8.821 3.647 -2.338 1.00 83.81 86 GLY A CA 1
ATOM 648 C C . GLY A 1 86 ? 7.556 4.336 -1.785 1.00 83.81 86 GLY A C 1
ATOM 649 O O . GLY A 1 86 ? 6.445 3.814 -1.938 1.00 83.81 86 GLY A O 1
ATOM 650 N N . PRO A 1 87 ? 7.659 5.569 -1.243 1.00 86.88 87 PRO A N 1
ATOM 651 C CA . PRO A 1 87 ? 6.519 6.300 -0.673 1.00 86.88 87 PRO A CA 1
ATOM 652 C C . PRO A 1 87 ? 5.356 6.534 -1.647 1.00 86.88 87 PRO A C 1
ATOM 654 O O . PRO A 1 87 ? 4.207 6.680 -1.219 1.00 86.88 87 PRO A O 1
ATOM 657 N N . GLY A 1 88 ? 5.649 6.618 -2.949 1.00 87.94 88 GLY A N 1
ATOM 658 C CA . GLY A 1 88 ? 4.648 6.744 -4.011 1.00 87.94 88 GLY A CA 1
ATOM 659 C C . GLY A 1 88 ? 3.915 5.432 -4.306 1.00 87.94 88 GLY A C 1
ATOM 660 O O . GLY A 1 88 ? 2.715 5.458 -4.574 1.00 87.94 88 GLY A O 1
ATOM 661 N N . THR A 1 89 ? 4.606 4.293 -4.207 1.00 88.44 89 THR A N 1
ATOM 662 C CA . THR A 1 89 ? 4.010 2.955 -4.356 1.00 88.44 89 THR A CA 1
ATOM 663 C C . THR A 1 89 ? 3.065 2.671 -3.196 1.00 88.44 89 THR A C 1
ATOM 665 O O . THR A 1 89 ? 1.911 2.321 -3.432 1.00 88.44 89 THR A O 1
ATOM 668 N N . VAL A 1 90 ? 3.505 2.960 -1.965 1.00 89.19 90 VAL A N 1
ATOM 669 C CA . VAL A 1 90 ? 2.678 2.828 -0.755 1.00 89.19 90 VAL A CA 1
ATOM 670 C C . VAL A 1 90 ? 1.412 3.682 -0.855 1.00 89.19 90 VAL A C 1
ATOM 672 O O . VAL A 1 90 ? 0.319 3.200 -0.585 1.00 89.19 90 VAL A O 1
ATOM 675 N N . ALA A 1 91 ? 1.521 4.937 -1.307 1.00 89.81 91 ALA A N 1
ATOM 676 C CA . ALA A 1 91 ? 0.358 5.815 -1.460 1.00 89.81 91 ALA A CA 1
ATOM 677 C C . ALA A 1 91 ? -0.694 5.256 -2.425 1.00 89.81 91 ALA A C 1
ATOM 679 O O . ALA A 1 91 ? -1.888 5.309 -2.143 1.00 89.81 91 ALA A O 1
ATOM 680 N N . LYS A 1 92 ? -0.244 4.721 -3.565 1.00 88.75 92 LYS A N 1
ATOM 681 C CA . LYS A 1 92 ? -1.134 4.140 -4.573 1.00 88.75 92 LYS A CA 1
ATOM 682 C C . LYS A 1 92 ? -1.774 2.847 -4.081 1.00 88.75 92 LYS A C 1
ATOM 684 O O . LYS A 1 92 ? -2.968 2.667 -4.275 1.00 88.75 92 LYS A O 1
ATOM 689 N N . ALA A 1 93 ? -1.006 1.980 -3.424 1.00 90.62 93 ALA A N 1
ATOM 690 C CA . ALA A 1 93 ? -1.529 0.745 -2.850 1.00 90.62 93 ALA A CA 1
ATOM 691 C C . ALA A 1 93 ? -2.580 1.026 -1.761 1.00 90.62 93 ALA A C 1
ATOM 693 O O . ALA A 1 93 ? -3.642 0.414 -1.776 1.00 90.62 93 ALA A O 1
ATOM 694 N N . LEU A 1 94 ? -2.342 2.015 -0.891 1.00 90.06 94 LEU A N 1
ATOM 695 C CA . LEU A 1 94 ? -3.322 2.464 0.105 1.00 90.06 94 LEU A CA 1
ATOM 696 C C . LEU A 1 94 ? -4.613 2.981 -0.538 1.00 90.06 94 LEU A C 1
ATOM 698 O O . LEU A 1 94 ? -5.702 2.632 -0.086 1.00 90.06 94 LEU A O 1
ATOM 702 N N . ALA A 1 95 ? -4.505 3.785 -1.599 1.00 89.12 95 ALA A N 1
ATOM 703 C CA . ALA A 1 95 ? -5.672 4.274 -2.330 1.00 89.12 95 ALA A CA 1
ATOM 704 C C . ALA A 1 95 ? -6.467 3.123 -2.968 1.00 89.12 95 ALA A C 1
ATOM 706 O O . ALA A 1 95 ? -7.691 3.103 -2.873 1.00 89.12 95 ALA A O 1
ATOM 707 N N . ASP A 1 96 ? -5.779 2.143 -3.562 1.00 89.25 96 ASP A N 1
ATOM 708 C CA . ASP A 1 96 ? -6.426 0.969 -4.149 1.00 89.25 96 ASP A CA 1
ATOM 709 C C . ASP A 1 96 ? -7.155 0.123 -3.097 1.00 89.25 96 ASP A C 1
ATOM 711 O O . ASP A 1 96 ? -8.295 -0.262 -3.324 1.00 89.25 96 ASP A O 1
ATOM 715 N N . LEU A 1 97 ? -6.511 -0.158 -1.958 1.00 89.69 97 LEU A N 1
ATOM 716 C CA . LEU A 1 97 ? -7.097 -0.942 -0.862 1.00 89.69 97 LEU A CA 1
ATOM 717 C C . LEU A 1 97 ? -8.284 -0.218 -0.220 1.00 89.69 97 LEU A C 1
ATOM 719 O O . LEU A 1 97 ? -9.275 -0.843 0.142 1.00 89.69 97 LEU A O 1
ATOM 723 N N . THR A 1 98 ? -8.215 1.113 -0.138 1.00 88.94 98 THR A N 1
ATOM 724 C CA . THR A 1 98 ? -9.343 1.927 0.332 1.00 88.94 98 THR A CA 1
ATOM 725 C C . THR A 1 98 ? -10.503 1.880 -0.662 1.00 88.94 98 THR A C 1
ATOM 727 O O . THR A 1 98 ? -11.655 1.756 -0.262 1.00 88.94 98 THR A O 1
ATOM 730 N N . LYS A 1 99 ? -10.217 1.934 -1.969 1.00 87.81 99 LYS A N 1
ATOM 731 C CA . LYS A 1 99 ? -11.237 1.813 -3.020 1.00 87.81 99 LYS A CA 1
ATOM 732 C C . LYS A 1 99 ? -11.869 0.417 -3.057 1.00 87.81 99 LYS A C 1
ATOM 734 O O . LYS A 1 99 ? -13.053 0.310 -3.350 1.00 87.81 99 LYS A O 1
ATOM 739 N N . ALA A 1 100 ? -11.091 -0.625 -2.771 1.00 87.00 100 ALA A N 1
ATOM 740 C CA . ALA A 1 100 ? -11.565 -2.004 -2.680 1.00 87.00 100 ALA A CA 1
ATOM 741 C C . ALA A 1 100 ? -12.383 -2.282 -1.405 1.00 87.00 100 ALA A C 1
ATOM 743 O O . ALA A 1 100 ? -13.008 -3.331 -1.306 1.00 87.00 100 ALA A O 1
ATOM 744 N N . GLY A 1 101 ? -12.386 -1.358 -0.438 1.00 86.81 101 GLY A N 1
ATOM 745 C CA . GLY A 1 101 ? -13.079 -1.532 0.838 1.00 86.81 101 GLY A CA 1
ATOM 746 C C . GLY A 1 101 ? -12.338 -2.420 1.840 1.00 86.81 101 GLY A C 1
ATOM 747 O O . GLY A 1 101 ? -12.875 -2.674 2.907 1.00 86.81 101 GLY A O 1
ATOM 748 N N . GLU A 1 102 ? -11.111 -2.856 1.540 1.00 88.75 102 GLU A N 1
ATOM 749 C CA . GLU A 1 102 ? -10.278 -3.657 2.454 1.00 88.75 102 GLU A CA 1
ATOM 750 C C . GLU A 1 102 ? -9.699 -2.807 3.593 1.00 88.75 102 GLU A C 1
ATOM 752 O O . GLU A 1 102 ? -9.524 -3.269 4.721 1.00 88.75 102 GLU A O 1
ATOM 757 N N . LEU A 1 103 ? -9.410 -1.535 3.302 1.00 89.50 103 LEU A N 1
ATOM 758 C CA . LEU A 1 103 ? -8.965 -0.563 4.291 1.00 89.50 103 LEU A CA 1
ATOM 759 C C . LEU A 1 103 ? -9.968 0.570 4.430 1.00 89.50 103 LEU A C 1
ATOM 761 O O . LEU A 1 103 ? -10.463 1.132 3.455 1.00 89.50 103 LEU A O 1
ATOM 765 N N . VAL A 1 104 ? -10.180 0.986 5.670 1.00 86.75 104 VAL A N 1
ATOM 766 C CA . VAL A 1 104 ? -10.930 2.189 6.000 1.00 86.75 104 VAL A CA 1
ATOM 767 C C . VAL A 1 104 ? -9.945 3.235 6.492 1.00 86.75 104 VAL A C 1
ATOM 769 O O . VAL A 1 104 ? -9.183 3.008 7.432 1.00 86.75 104 VAL A O 1
ATOM 772 N N . ASN A 1 105 ? -9.975 4.412 5.873 1.00 80.38 105 ASN A N 1
ATOM 773 C CA . ASN A 1 105 ? -9.293 5.586 6.395 1.00 80.38 105 ASN A CA 1
ATOM 774 C C . ASN A 1 105 ? -10.315 6.456 7.148 1.00 80.38 105 ASN A C 1
ATOM 776 O O . ASN A 1 105 ? -11.061 7.198 6.499 1.00 80.38 105 ASN A O 1
ATOM 780 N N . PRO A 1 106 ? -10.406 6.381 8.490 1.00 63.16 106 PRO A N 1
ATOM 781 C CA . PRO A 1 106 ? -11.120 7.393 9.246 1.00 63.16 106 PRO A CA 1
ATOM 782 C C . PRO A 1 106 ? -10.430 8.725 8.947 1.00 63.16 106 PRO A C 1
ATOM 784 O O . PRO A 1 106 ? -9.254 8.901 9.261 1.00 63.16 106 PRO A O 1
ATOM 787 N N . LYS A 1 107 ? -11.149 9.665 8.325 1.00 66.12 107 LYS A N 1
ATOM 788 C CA . LYS A 1 107 ? -10.659 11.009 7.958 1.00 66.12 107 LYS A CA 1
ATOM 789 C C . LYS A 1 107 ? -10.032 11.795 9.139 1.00 66.12 107 LYS A C 1
ATOM 791 O O . LYS A 1 107 ? -9.443 12.847 8.926 1.00 66.12 107 LYS A O 1
ATOM 796 N N . ASP A 1 108 ? -10.067 11.247 10.351 1.00 59.94 108 ASP A N 1
ATOM 797 C CA . ASP A 1 108 ? -9.611 11.782 11.635 1.00 59.94 108 ASP A CA 1
ATOM 798 C C . ASP A 1 108 ? -8.098 11.689 11.904 1.00 59.94 108 ASP A C 1
ATOM 800 O O . ASP A 1 108 ? -7.680 11.665 13.059 1.00 59.94 108 ASP A O 1
ATOM 804 N N . LYS A 1 109 ? -7.237 11.600 10.880 1.00 67.06 109 LYS A N 1
ATOM 805 C CA . LYS A 1 109 ? -5.763 11.490 11.040 1.00 67.06 109 LYS A CA 1
ATOM 806 C C . LYS A 1 109 ? -5.284 10.258 11.842 1.00 67.06 109 LYS A C 1
ATOM 808 O O . LYS A 1 109 ? -4.084 10.120 12.067 1.00 67.06 109 LYS A O 1
ATOM 813 N N . ARG A 1 110 ? -6.185 9.343 12.226 1.00 76.12 110 ARG A N 1
ATOM 814 C CA . ARG A 1 110 ? -5.903 8.154 13.059 1.00 76.12 110 ARG A CA 1
ATOM 815 C C . ARG A 1 110 ? -5.169 7.031 12.315 1.00 76.12 110 ARG A C 1
ATOM 817 O O . ARG A 1 110 ? -4.631 6.140 12.958 1.00 76.12 110 ARG A O 1
ATOM 824 N N . GLY A 1 111 ? -5.095 7.097 10.985 1.00 84.56 111 GLY A N 1
ATOM 825 C CA . GLY A 1 111 ? -4.402 6.109 10.153 1.00 84.56 111 GLY A CA 1
ATOM 826 C C . GLY A 1 111 ? -5.336 5.060 9.554 1.00 84.56 111 GLY A C 1
ATOM 827 O O . GLY A 1 111 ? -6.520 5.013 9.868 1.00 84.56 111 GLY A O 1
ATOM 828 N N . TYR A 1 112 ? -4.796 4.241 8.657 1.00 89.00 112 TYR A N 1
ATOM 829 C CA . TYR A 1 112 ? -5.519 3.196 7.941 1.00 89.00 112 TYR A CA 1
ATOM 830 C C . TYR A 1 112 ? -5.767 2.005 8.862 1.00 89.00 112 TYR A C 1
ATOM 832 O O . TYR A 1 112 ? -4.849 1.554 9.548 1.00 89.00 112 TYR A O 1
ATOM 840 N N . ARG A 1 113 ? -6.999 1.496 8.855 1.00 88.50 113 ARG A N 1
ATOM 841 C CA . ARG A 1 113 ? -7.414 0.311 9.611 1.00 88.50 113 ARG A CA 1
ATOM 842 C C . ARG A 1 113 ? -8.098 -0.697 8.700 1.00 88.50 113 ARG A C 1
ATOM 844 O O . ARG A 1 113 ? -8.635 -0.311 7.662 1.00 88.50 113 ARG A O 1
ATOM 851 N N . LEU A 1 114 ? -8.108 -1.951 9.124 1.00 87.00 114 LEU A N 1
ATOM 852 C CA . LEU A 1 114 ? -8.853 -3.011 8.456 1.00 87.00 114 LEU A CA 1
ATOM 853 C C . LEU A 1 114 ? -10.360 -2.752 8.549 1.00 87.00 114 LEU A C 1
ATOM 855 O O . LEU A 1 114 ? -10.843 -2.207 9.549 1.00 87.00 114 LEU A O 1
ATOM 859 N N . ALA A 1 115 ? -11.091 -3.094 7.492 1.00 85.12 115 ALA A N 1
ATOM 860 C CA . ALA A 1 115 ? -12.533 -2.878 7.427 1.00 85.12 115 ALA A CA 1
ATOM 861 C C . ALA A 1 115 ? -13.302 -3.763 8.416 1.00 85.12 115 ALA A C 1
ATOM 863 O O . ALA A 1 115 ? -14.301 -3.315 8.977 1.00 85.12 115 ALA A O 1
ATOM 864 N N . GLU A 1 116 ? -12.791 -4.965 8.685 1.00 81.88 116 GLU A N 1
ATOM 865 C CA . GLU A 1 116 ? -13.341 -5.918 9.650 1.00 81.88 116 GLU A CA 1
ATOM 866 C C . GLU A 1 116 ? -13.221 -5.463 11.112 1.00 81.88 116 GLU A C 1
ATOM 868 O O . GLU A 1 116 ? -13.881 -6.020 11.987 1.00 81.88 116 GLU A O 1
ATOM 873 N N . TRP A 1 117 ? -12.397 -4.455 11.415 1.00 82.06 117 TRP A N 1
ATOM 874 C CA . TRP A 1 117 ? -12.222 -4.027 12.798 1.00 82.06 117 TRP A CA 1
ATOM 875 C C . TRP A 1 117 ? -13.422 -3.234 13.315 1.00 82.06 117 TRP A C 1
ATOM 877 O O . TRP A 1 117 ? -13.872 -2.290 12.640 1.00 82.06 117 TRP A O 1
ATOM 887 N N . PRO A 1 118 ? -13.879 -3.528 14.551 1.00 68.75 118 PRO A N 1
ATOM 888 C CA . PRO A 1 118 ? -14.979 -2.809 15.168 1.00 68.75 118 PRO A CA 1
ATOM 889 C C . PRO A 1 118 ? -14.693 -1.312 15.101 1.00 68.75 118 PRO A C 1
ATOM 891 O O . PRO A 1 118 ? -13.586 -0.832 15.378 1.00 68.75 118 PRO A O 1
ATOM 894 N N . ARG A 1 119 ? -15.676 -0.558 14.605 1.00 64.88 119 ARG A N 1
ATOM 895 C CA . ARG A 1 119 ? -15.607 0.901 14.631 1.00 64.88 119 ARG A CA 1
ATOM 896 C C . ARG A 1 119 ? -15.511 1.268 16.102 1.00 64.88 119 ARG A C 1
ATOM 898 O O . ARG A 1 119 ? -16.394 0.865 16.843 1.00 64.88 119 ARG A O 1
ATOM 905 N N . ALA A 1 120 ? -14.442 1.965 16.501 1.00 60.56 120 ALA A N 1
ATOM 906 C CA . ALA A 1 120 ? -14.320 2.470 17.865 1.00 60.56 120 ALA A CA 1
ATOM 907 C C . ALA A 1 120 ? -15.652 3.134 18.209 1.00 60.56 120 ALA A C 1
ATOM 909 O O . ALA A 1 120 ? -16.035 4.095 17.527 1.00 60.56 120 ALA A O 1
ATOM 910 N N . GLU A 1 121 ? -16.390 2.517 19.133 1.00 53.88 121 GLU A N 1
ATOM 911 C CA . GLU A 1 121 ? -17.731 2.946 19.477 1.00 53.88 121 GLU A CA 1
ATOM 912 C C . GLU A 1 121 ? -17.631 4.418 19.829 1.00 53.88 121 GLU A C 1
ATOM 914 O O . GLU A 1 121 ? -16.758 4.852 20.586 1.00 53.88 121 GLU A O 1
ATOM 919 N N . ARG A 1 122 ? -18.459 5.213 19.159 1.00 51.28 122 ARG A N 1
ATOM 920 C CA . ARG A 1 122 ? -18.617 6.612 19.498 1.00 51.28 122 ARG A CA 1
ATOM 921 C C . ARG A 1 122 ? -19.242 6.562 20.882 1.00 51.28 122 ARG A C 1
ATOM 923 O O . ARG A 1 122 ? -20.438 6.316 20.974 1.00 51.28 122 ARG A O 1
ATOM 930 N N . THR A 1 123 ? -18.425 6.670 21.928 1.00 48.59 123 THR A N 1
ATOM 931 C CA . THR A 1 123 ? -18.905 6.740 23.304 1.00 48.59 123 THR A CA 1
ATOM 932 C C . THR A 1 123 ? -20.016 7.785 23.294 1.00 48.59 123 THR A C 1
ATOM 934 O O . THR A 1 123 ? -19.729 8.912 22.862 1.00 48.59 123 THR A O 1
ATOM 937 N N . PRO A 1 124 ? -21.274 7.429 23.624 1.00 48.91 124 PRO A N 1
ATOM 938 C CA . PRO A 1 124 ? -22.340 8.412 23.665 1.00 48.91 124 PRO A CA 1
ATOM 939 C C . PRO A 1 124 ? -21.847 9.524 24.576 1.00 48.91 124 PRO A C 1
ATOM 941 O O . PRO A 1 124 ? -21.378 9.273 25.690 1.00 48.91 124 PRO A O 1
ATOM 944 N N . SER A 1 125 ? -21.789 10.738 24.031 1.00 55.12 125 SER A N 1
ATOM 945 C CA . SER A 1 125 ? -21.266 11.857 24.792 1.00 55.12 125 SER A CA 1
ATOM 946 C C . SER A 1 125 ? -22.156 11.996 26.021 1.00 55.12 125 SER A C 1
ATOM 948 O O . SER A 1 125 ? -23.378 12.038 25.893 1.00 55.12 125 SER A O 1
ATOM 950 N N . MET A 1 126 ? -21.548 12.090 27.199 1.00 54.91 126 MET A N 1
ATOM 951 C CA . MET A 1 126 ? -22.233 12.241 28.488 1.00 54.91 126 MET A CA 1
ATOM 952 C C . MET A 1 126 ? -23.127 13.506 28.564 1.00 54.91 126 MET A C 1
ATOM 954 O O . MET A 1 126 ? -23.773 13.748 29.574 1.00 54.91 126 MET A O 1
ATOM 958 N N . PHE A 1 127 ? -23.170 14.309 27.492 1.00 58.06 127 PHE A N 1
ATOM 959 C CA . PHE A 1 127 ? -23.939 15.540 27.320 1.00 58.06 127 PHE A CA 1
ATOM 960 C C . PHE A 1 127 ? -25.264 15.380 26.546 1.00 58.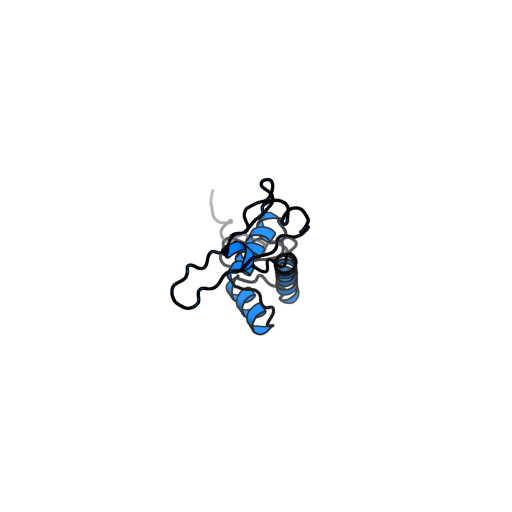06 127 PHE A C 1
ATOM 962 O O . PHE A 1 127 ? -25.916 16.383 26.269 1.00 58.06 127 PHE A O 1
ATOM 969 N N . GLU A 1 128 ? -25.715 14.165 26.222 1.00 56.75 128 GLU A N 1
ATOM 970 C CA . GLU A 1 128 ? -27.061 13.948 25.642 1.00 56.75 128 GLU A CA 1
ATOM 971 C C . GLU A 1 128 ? -28.192 13.881 26.694 1.00 56.75 128 GLU A C 1
ATOM 973 O O . GLU A 1 128 ? -29.311 13.500 26.372 1.00 56.75 128 GLU A O 1
ATOM 978 N N . GLY A 1 129 ? -27.929 14.282 27.945 1.00 52.41 129 GLY A N 1
ATOM 979 C CA . GLY A 1 129 ? -28.883 14.174 29.059 1.00 52.41 129 GLY A CA 1
ATOM 980 C C . GLY A 1 129 ? -29.347 15.481 29.711 1.00 52.41 129 GLY A C 1
ATOM 981 O O . GLY A 1 129 ? -29.932 15.410 30.786 1.00 52.41 129 GLY A O 1
ATOM 982 N N . ILE A 1 130 ? -29.087 16.668 29.141 1.00 54.72 130 ILE A N 1
ATOM 983 C CA . ILE A 1 130 ? -29.584 17.939 29.714 1.00 54.72 130 ILE A CA 1
ATOM 984 C C . ILE A 1 130 ? -30.131 18.859 28.612 1.00 54.72 130 ILE A C 1
ATOM 986 O O . ILE A 1 130 ? -29.419 19.694 28.060 1.00 54.72 130 ILE A O 1
ATOM 990 N N . ARG A 1 131 ? -31.409 18.664 28.285 1.00 49.78 131 ARG A N 1
ATOM 991 C CA . ARG A 1 131 ? -32.385 19.612 27.706 1.00 49.78 131 ARG A CA 1
ATOM 992 C C . ARG A 1 131 ? -33.719 18.852 27.786 1.00 49.78 131 ARG A C 1
ATOM 994 O O . ARG A 1 131 ? -33.869 17.867 27.081 1.00 49.78 131 ARG A O 1
ATOM 1001 N N . GLY A 1 132 ? -34.596 19.079 28.757 1.00 52.31 132 GLY A N 1
ATOM 1002 C CA . GLY A 1 132 ? -35.173 20.363 29.137 1.00 52.31 132 GLY A CA 1
ATOM 1003 C C . GLY A 1 132 ? -36.477 20.523 28.361 1.00 52.31 132 GLY A C 1
ATOM 1004 O O . GLY A 1 132 ? -36.425 21.027 27.246 1.00 52.31 132 GLY A O 1
ATOM 1005 N N . GLU A 1 133 ? -37.566 19.937 28.861 1.00 42.84 133 GLU A N 1
ATOM 1006 C CA . GLU A 1 133 ? -38.785 20.583 29.394 1.00 42.84 133 GLU A CA 1
ATOM 1007 C C . GLU A 1 133 ? -39.752 19.506 29.909 1.00 42.84 133 GLU A C 1
ATOM 1009 O O . GLU A 1 133 ? -39.808 18.415 29.293 1.00 42.84 133 GLU A O 1
#

Organism: NCBI:txid2598579

pLDDT: mean 70.36, std 17.12, range [42.84, 91.81]

Sequence (133 aa):
MLRLLSGLAGALPLRVTDADGKLACLIQVWDATRPMPTASAARRPRSPGQRAGCKGDILAAIRDAGRPLTRKQIVKLFRDERKGHGPGTVAKALADLTKAGELVNPKDKRGYRLAEWPRAERTPSMFEGIRGE

Secondary structure (DSSP, 8-state):
-GGGSTT--S---B-----SS-----B----TTS----HHHHT----HHHHHHHHHHHHHHHHHHTS-B-HHHHHHHHHHTT----HHHHHHHHHHHHHTTSEE--SSSS-BEETTSPP---PPPTTTT----

Radius of gyration: 26.15 Å; chains: 1; bounding box: 73×32×77 Å